Protein AF-A0A1V9X342-F1 (afdb_monomer)

pLDDT: mean 84.98, std 9.96, range [42.69, 96.88]

Organism: NCBI:txid418985

Solvent-accessible surface area (backbone atoms only — not comparable to full-atom values): 6291 Å² total; per-residue (Å²): 137,87,84,83,86,89,53,74,66,62,54,49,50,54,53,50,51,52,54,51,54,52,50,65,75,38,55,67,61,53,48,49,66,55,46,50,58,54,50,53,52,51,50,53,51,52,48,48,69,74,53,61,83,76,83,75,71,83,69,34,69,64,60,74,53,46,72,88,74,34,65,65,53,25,50,50,47,48,68,78,48,67,83,65,67,77,26,49,83,90,73,51,39,86,75,74,82,78,87,130

Structure (mmCIF, N/CA/C/O backbone):
data_AF-A0A1V9X342-F1
#
_entry.id   AF-A0A1V9X342-F1
#
loop_
_atom_site.group_PDB
_atom_site.id
_atom_site.type_symbol
_atom_site.label_atom_id
_atom_site.label_alt_id
_atom_site.label_comp_id
_atom_site.label_asym_id
_atom_site.label_entity_id
_atom_site.label_seq_id
_atom_site.pdbx_PDB_ins_code
_atom_site.Cartn_x
_atom_site.Cartn_y
_atom_site.Cartn_z
_atom_site.occupancy
_atom_site.B_iso_or_equiv
_atom_site.auth_seq_id
_atom_site.auth_comp_id
_atom_site.auth_asym_id
_atom_site.auth_atom_id
_atom_site.pdbx_PDB_model_num
ATOM 1 N N . MET A 1 1 ? -4.114 16.996 54.672 1.00 43.38 1 MET A N 1
ATOM 2 C CA . MET A 1 1 ? -3.436 15.683 54.744 1.00 43.38 1 MET A CA 1
ATOM 3 C C . MET A 1 1 ? -4.490 14.589 54.584 1.00 43.38 1 MET A C 1
ATOM 5 O O . MET A 1 1 ? -4.970 14.063 55.575 1.00 43.38 1 MET A O 1
ATOM 9 N N . PHE A 1 2 ? -4.924 14.302 53.351 1.00 42.69 2 PHE A N 1
ATOM 10 C CA . PHE A 1 2 ? -5.855 13.198 53.088 1.00 42.69 2 PHE A CA 1
ATOM 11 C C . PHE A 1 2 ? -5.042 11.929 52.838 1.00 42.69 2 PHE A C 1
ATOM 13 O O . PHE A 1 2 ? -4.445 11.756 51.779 1.00 42.69 2 PHE A O 1
ATOM 20 N N . ARG A 1 3 ? -4.974 11.071 53.859 1.00 62.25 3 ARG A N 1
ATOM 21 C CA . ARG A 1 3 ? -4.550 9.679 53.711 1.00 62.25 3 ARG A CA 1
ATOM 22 C C . ARG A 1 3 ? -5.701 8.904 53.068 1.00 62.25 3 ARG A C 1
ATOM 24 O O . ARG A 1 3 ? -6.754 8.777 53.678 1.00 62.25 3 ARG A O 1
ATOM 31 N N . MET A 1 4 ? -5.471 8.357 51.880 1.00 56.81 4 MET A N 1
ATOM 32 C CA . MET A 1 4 ? -6.209 7.207 51.348 1.00 56.81 4 MET A CA 1
ATOM 33 C C . MET A 1 4 ? -5.181 6.214 50.814 1.00 56.81 4 MET A C 1
ATOM 35 O O . MET A 1 4 ? -4.840 6.181 49.638 1.00 56.81 4 MET A O 1
ATOM 39 N N . THR A 1 5 ? -4.627 5.438 51.736 1.00 68.94 5 THR A N 1
ATOM 40 C CA . THR A 1 5 ? -3.916 4.197 51.442 1.00 68.94 5 THR A CA 1
ATOM 41 C C . THR A 1 5 ? -4.909 3.066 51.699 1.00 68.94 5 THR A C 1
ATOM 43 O O . THR A 1 5 ? -5.388 2.973 52.827 1.00 68.94 5 THR A O 1
ATOM 46 N N . SER A 1 6 ? -5.187 2.243 50.675 1.00 61.62 6 SER A N 1
ATOM 47 C CA . SER A 1 6 ? -6.047 1.033 50.670 1.00 61.62 6 SER A CA 1
ATOM 48 C C . SER A 1 6 ? -7.406 1.136 49.945 1.00 61.62 6 SER A C 1
ATOM 50 O O . SER A 1 6 ? -8.422 0.7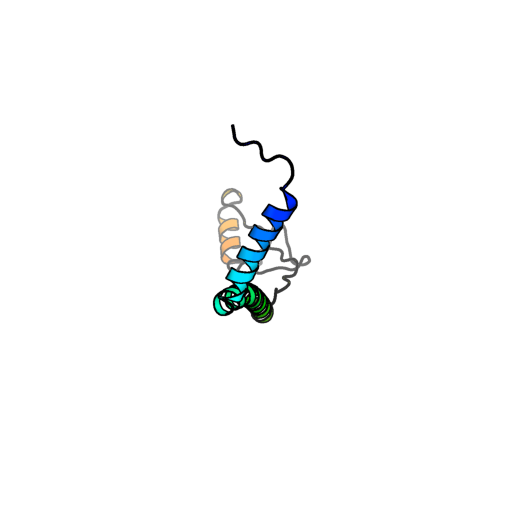43 50.505 1.00 61.62 6 SER A O 1
ATOM 52 N N . ASP A 1 7 ? -7.441 1.622 48.696 1.00 61.38 7 ASP A N 1
ATOM 53 C CA . ASP A 1 7 ? -8.663 1.571 47.853 1.00 61.38 7 ASP A CA 1
ATOM 54 C C . ASP A 1 7 ? -8.386 1.508 46.328 1.00 61.38 7 ASP A C 1
ATOM 56 O O . ASP A 1 7 ? -9.274 1.685 45.496 1.00 61.38 7 ASP A O 1
ATOM 60 N N . SER A 1 8 ? -7.134 1.269 45.912 1.00 68.06 8 SER A N 1
ATOM 61 C CA . SER A 1 8 ? -6.718 1.430 44.507 1.00 68.06 8 SER A CA 1
ATOM 62 C C . SER A 1 8 ? -7.478 0.526 43.524 1.00 68.06 8 SER A C 1
ATOM 64 O O . SER A 1 8 ? -7.693 0.920 42.381 1.00 68.06 8 SER A O 1
ATOM 66 N N . GLY A 1 9 ? -7.900 -0.670 43.951 1.00 76.62 9 GLY A N 1
ATOM 67 C CA . GLY A 1 9 ? -8.644 -1.623 43.117 1.00 76.62 9 GLY A CA 1
ATOM 68 C C . GLY A 1 9 ? -10.122 -1.262 42.928 1.00 76.62 9 GLY A C 1
ATOM 69 O O . GLY A 1 9 ? -10.633 -1.333 41.809 1.00 76.62 9 GLY A O 1
ATOM 70 N N . GLU A 1 10 ? -10.797 -0.814 43.987 1.00 82.69 10 GLU A N 1
ATOM 71 C CA . GLU A 1 10 ? -12.210 -0.410 43.934 1.00 82.69 10 GLU A CA 1
ATOM 72 C C . GLU A 1 10 ? -12.382 0.905 43.158 1.00 82.69 10 GLU A C 1
ATOM 74 O O . GLU A 1 10 ? -13.295 1.028 42.334 1.00 82.69 10 GLU A O 1
ATOM 79 N N . GLN A 1 11 ? -11.444 1.852 43.297 1.00 83.50 11 GLN A N 1
ATOM 80 C CA . GLN A 1 11 ? -11.420 3.064 42.467 1.00 83.50 11 GLN A CA 1
ATOM 81 C C . GLN A 1 11 ? -11.181 2.747 40.988 1.00 83.50 11 GLN A C 1
ATOM 83 O O . GLN A 1 11 ? -11.871 3.298 40.126 1.00 83.50 11 GLN A O 1
ATOM 88 N N . LEU A 1 12 ? -10.272 1.814 40.670 1.00 87.06 12 LEU A N 1
ATOM 89 C CA . LEU A 1 12 ? -10.074 1.345 39.293 1.00 87.06 12 LEU A CA 1
ATOM 90 C C . LEU A 1 12 ? -11.352 0.718 38.728 1.00 87.06 12 LEU A C 1
ATOM 92 O O . LEU A 1 12 ? -11.748 1.022 37.601 1.00 87.06 12 LEU A O 1
ATOM 96 N N . ARG A 1 13 ? -12.031 -0.117 39.521 1.00 88.81 13 ARG A N 1
ATOM 97 C CA . ARG A 1 13 ? -13.284 -0.771 39.132 1.00 88.81 13 ARG A CA 1
ATOM 98 C C . ARG A 1 13 ? -14.381 0.244 38.822 1.00 88.81 13 ARG A C 1
ATOM 100 O O . ARG A 1 13 ? -15.050 0.112 37.797 1.00 88.81 13 ARG A O 1
ATOM 107 N N . LEU A 1 14 ? -14.544 1.276 39.651 1.00 88.44 14 LEU A N 1
ATOM 108 C CA . LEU A 1 14 ? -15.515 2.355 39.431 1.00 88.44 14 LEU A CA 1
ATOM 109 C C . LEU A 1 14 ? -15.220 3.149 38.148 1.00 88.44 14 LEU A C 1
ATOM 111 O O . LEU A 1 14 ? -16.137 3.453 37.379 1.00 88.44 14 LEU A O 1
ATOM 115 N N . VAL A 1 15 ? -13.946 3.443 37.874 1.00 89.38 15 VAL A N 1
ATOM 116 C CA . VAL A 1 15 ? -13.524 4.153 36.656 1.00 89.38 15 VAL A CA 1
ATOM 117 C C . VAL A 1 15 ? -13.749 3.301 35.404 1.00 89.38 15 VAL A C 1
ATOM 119 O O . VAL A 1 15 ? -14.295 3.799 34.415 1.00 89.38 15 VAL A O 1
ATOM 122 N N . VAL A 1 16 ? -13.393 2.014 35.430 1.00 89.25 16 VAL A N 1
ATOM 123 C CA . VAL A 1 16 ? -13.633 1.089 34.310 1.00 89.25 16 VAL A CA 1
ATOM 124 C C . VAL A 1 16 ? -15.132 0.908 34.069 1.00 89.25 16 VAL A C 1
ATOM 126 O O . VAL A 1 16 ? -15.587 1.029 32.931 1.00 89.25 16 VAL A O 1
ATOM 129 N N . TRP A 1 17 ? -15.924 0.722 35.128 1.00 89.31 17 TRP A N 1
ATOM 130 C CA . TRP A 1 17 ? -17.381 0.607 35.038 1.00 89.31 17 TRP A CA 1
ATOM 131 C C . TRP A 1 17 ? -18.011 1.838 34.386 1.00 89.31 17 TRP A C 1
ATOM 133 O O . TRP A 1 17 ? -18.828 1.712 33.473 1.00 89.31 17 TRP A O 1
ATOM 143 N N . LYS A 1 18 ? -17.582 3.041 34.789 1.00 87.38 18 LYS A N 1
ATOM 144 C CA . LYS A 1 18 ? -18.030 4.304 34.188 1.00 87.38 18 LYS A CA 1
ATOM 145 C C . LYS A 1 18 ? -17.705 4.368 32.691 1.00 87.38 18 LYS A C 1
ATOM 147 O O . LYS A 1 18 ? -18.576 4.736 31.904 1.00 87.38 18 LYS A O 1
ATOM 152 N N . ASN A 1 19 ? -16.494 3.975 32.287 1.00 86.75 19 ASN A N 1
ATOM 153 C CA . ASN A 1 19 ? -16.075 3.953 30.880 1.00 86.75 19 ASN A CA 1
ATOM 154 C C . ASN A 1 19 ? -16.859 2.927 30.042 1.00 86.75 19 ASN A C 1
ATOM 156 O O . ASN A 1 19 ? -17.275 3.233 28.923 1.00 86.75 19 ASN A O 1
ATOM 160 N N . ILE A 1 20 ? -17.130 1.741 30.594 1.00 85.25 20 ILE A N 1
ATOM 161 C CA . ILE A 1 20 ? -17.957 0.713 29.945 1.00 85.25 20 ILE A CA 1
ATOM 162 C C . ILE A 1 20 ? -19.399 1.205 29.777 1.00 85.25 20 ILE A C 1
ATOM 164 O O . ILE A 1 20 ? -19.976 1.071 28.697 1.00 85.25 20 ILE A O 1
ATOM 168 N N . LEU A 1 21 ? -19.982 1.825 30.809 1.00 84.75 21 LEU A N 1
ATOM 169 C CA . LEU A 1 21 ? -21.343 2.362 30.751 1.00 84.75 21 LEU A CA 1
ATOM 170 C C . LEU A 1 21 ? -21.470 3.481 29.703 1.00 84.75 21 LEU A C 1
ATOM 172 O O . LEU A 1 21 ? -22.467 3.548 28.983 1.00 84.75 21 LEU A O 1
ATOM 176 N N . LEU A 1 22 ? -20.449 4.338 29.593 1.00 82.75 22 LEU A N 1
ATOM 177 C CA . LEU A 1 22 ? -20.353 5.394 28.580 1.00 82.75 22 LEU A CA 1
ATOM 178 C C . LEU A 1 22 ? -20.286 4.824 27.158 1.00 82.75 22 LEU A C 1
ATOM 180 O O . LEU A 1 22 ? -21.047 5.269 26.297 1.00 82.75 22 LEU A O 1
ATOM 184 N N . ARG A 1 23 ? -19.446 3.805 26.922 1.00 79.62 23 ARG A N 1
ATOM 185 C CA . ARG A 1 23 ? -19.376 3.096 25.631 1.00 79.62 23 ARG A CA 1
ATOM 186 C C . ARG A 1 23 ? -20.705 2.413 25.285 1.00 79.62 23 ARG A C 1
ATOM 188 O O . ARG A 1 23 ? -21.171 2.521 24.155 1.00 79.62 23 ARG A O 1
ATOM 195 N N . ARG A 1 24 ? -21.383 1.808 26.268 1.00 80.94 24 ARG A N 1
ATOM 196 C CA . ARG A 1 24 ? -22.693 1.153 26.083 1.00 80.94 24 ARG A CA 1
ATOM 197 C C . ARG A 1 24 ? -23.817 2.126 25.710 1.00 80.94 24 ARG A C 1
ATOM 199 O O . ARG A 1 24 ? -24.733 1.741 24.994 1.00 80.94 24 ARG A O 1
ATOM 206 N N . ARG A 1 25 ? -23.753 3.385 26.160 1.00 85.00 25 ARG A N 1
ATOM 207 C CA . ARG A 1 25 ? -24.727 4.438 25.802 1.00 85.00 25 ARG A CA 1
ATOM 208 C C . ARG A 1 25 ? -24.494 5.050 24.418 1.00 85.00 25 ARG A C 1
ATOM 210 O O . ARG A 1 25 ? -25.369 5.757 23.929 1.00 85.00 25 ARG A O 1
ATOM 217 N N . ARG A 1 26 ? -23.345 4.793 23.782 1.00 83.88 26 ARG A N 1
ATOM 218 C CA . ARG A 1 26 ? -23.007 5.276 22.431 1.00 83.88 26 ARG A CA 1
ATOM 219 C C . ARG A 1 26 ? -22.657 4.113 21.490 1.00 83.88 26 ARG A C 1
ATOM 221 O O . ARG A 1 26 ? -21.551 4.085 20.946 1.00 83.88 26 ARG A O 1
ATOM 228 N N . PRO A 1 27 ? -23.588 3.168 21.256 1.00 84.06 27 PRO A N 1
ATOM 229 C CA . PRO A 1 27 ? -23.320 1.994 20.426 1.00 84.06 27 PRO A CA 1
ATOM 230 C C . PRO A 1 27 ? -22.977 2.365 18.976 1.00 84.06 27 PRO A C 1
ATOM 232 O O . PRO A 1 27 ? -22.187 1.675 18.343 1.00 84.06 27 PRO A O 1
ATOM 235 N N . VAL A 1 28 ? -23.512 3.483 18.469 1.00 86.56 28 VAL A N 1
ATOM 236 C CA . VAL A 1 28 ? -23.251 3.975 17.105 1.00 86.56 28 VAL A CA 1
ATOM 237 C C . VAL A 1 28 ? -21.775 4.328 16.903 1.00 86.56 28 VAL A C 1
ATOM 239 O O . VAL A 1 28 ? -21.159 3.861 15.953 1.00 86.56 28 VAL A O 1
ATOM 242 N N . ILE A 1 29 ? -21.187 5.104 17.818 1.00 87.88 29 ILE A N 1
ATOM 243 C CA . ILE A 1 29 ? -19.777 5.519 17.730 1.00 87.88 29 ILE A CA 1
ATOM 244 C C . ILE A 1 29 ? -18.850 4.314 17.886 1.00 87.88 29 ILE A C 1
ATOM 246 O O . ILE A 1 29 ? -17.896 4.183 17.130 1.00 87.88 29 ILE A O 1
ATOM 250 N N . LEU A 1 30 ? -19.171 3.397 18.802 1.00 87.50 30 LEU A N 1
ATOM 251 C CA . LEU A 1 30 ? -18.391 2.175 18.986 1.00 87.50 30 LEU A CA 1
ATOM 252 C C . LEU A 1 30 ? -18.460 1.257 17.755 1.00 87.50 30 LEU A C 1
ATOM 254 O O . LEU A 1 30 ? -17.450 0.688 17.359 1.00 87.50 30 LEU A O 1
ATOM 258 N N . SER A 1 31 ? -19.627 1.157 17.115 1.00 89.31 31 SER A N 1
ATOM 259 C CA . SER A 1 31 ? -19.776 0.398 15.869 1.00 89.31 31 SER A CA 1
ATOM 260 C C . SER A 1 31 ? -18.972 1.029 14.739 1.00 89.31 31 SER A C 1
ATOM 262 O O . SER A 1 31 ? -18.300 0.309 14.018 1.00 89.31 31 SER A O 1
ATOM 264 N N . LEU A 1 32 ? -18.982 2.359 14.603 1.00 93.12 32 LEU A N 1
ATOM 265 C CA . LEU A 1 32 ? -18.163 3.062 13.610 1.00 93.12 32 LEU A CA 1
ATOM 266 C C . LEU A 1 32 ? -16.661 2.866 13.861 1.00 93.12 32 LEU A C 1
ATOM 268 O O . LEU A 1 32 ? -15.928 2.606 12.915 1.00 93.12 32 LEU A O 1
ATOM 272 N N . GLU A 1 33 ? -16.217 2.924 15.119 1.00 92.38 33 GLU A N 1
ATOM 273 C CA . GLU A 1 33 ? -14.821 2.684 15.520 1.00 92.38 33 GLU A CA 1
ATOM 274 C C . GLU A 1 33 ? -14.352 1.262 15.167 1.00 92.38 33 GLU A C 1
ATOM 276 O O . GLU A 1 33 ? -13.190 1.079 14.822 1.00 92.38 33 GLU A O 1
ATOM 281 N N . VAL A 1 34 ? -15.248 0.268 15.193 1.00 92.19 34 VAL A N 1
ATOM 282 C CA . VAL A 1 34 ? -14.960 -1.124 14.794 1.00 92.19 34 VAL A CA 1
ATOM 283 C C . VAL A 1 34 ? -15.130 -1.349 13.290 1.00 92.19 34 VAL A C 1
ATOM 285 O O . VAL A 1 34 ? -14.359 -2.087 12.682 1.00 92.19 34 VAL A O 1
ATOM 288 N N . LEU A 1 35 ? -16.118 -0.717 12.661 1.00 95.69 35 LEU A N 1
ATOM 289 C CA . LEU A 1 35 ? -16.342 -0.823 11.221 1.00 95.69 35 LEU A CA 1
ATOM 290 C C . LEU A 1 35 ? -15.205 -0.167 10.441 1.00 95.69 35 LEU A C 1
ATOM 292 O O . LEU A 1 35 ? -14.781 -0.712 9.433 1.00 95.69 35 LEU A O 1
ATOM 296 N N . TRP A 1 36 ? -14.669 0.951 10.922 1.00 95.81 36 TRP A N 1
ATOM 297 C CA . TRP A 1 36 ? -13.579 1.681 10.277 1.00 95.81 36 TRP A CA 1
ATOM 298 C C . TRP A 1 36 ? -12.315 0.843 9.983 1.00 95.81 36 TRP A C 1
ATOM 300 O O . TRP A 1 36 ? -11.853 0.844 8.843 1.00 95.81 36 TRP A O 1
ATOM 310 N N . PRO A 1 37 ? -11.723 0.088 10.929 1.00 96.06 37 PRO A N 1
ATOM 311 C CA . PRO A 1 37 ? -10.601 -0.786 10.604 1.00 96.06 37 PRO A CA 1
ATOM 312 C C . PRO A 1 37 ? -11.013 -1.891 9.626 1.00 96.06 37 PRO A C 1
ATOM 314 O O . PRO A 1 37 ? -10.262 -2.177 8.698 1.00 96.06 37 PRO A O 1
ATOM 317 N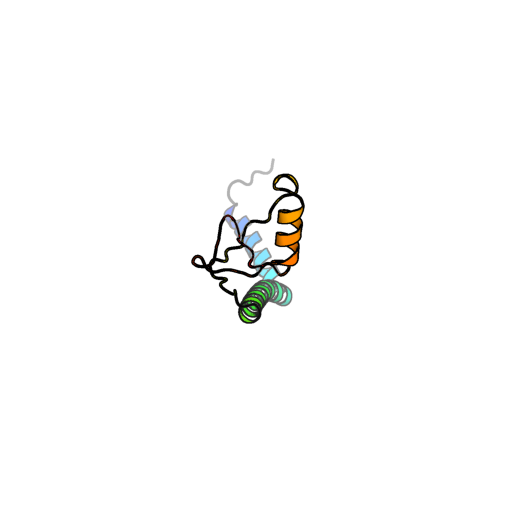 N . ILE A 1 38 ? -12.212 -2.469 9.770 1.00 96.62 38 ILE A N 1
ATOM 318 C CA . ILE A 1 38 ? -12.714 -3.511 8.858 1.00 96.62 38 ILE A CA 1
ATOM 319 C C . ILE A 1 38 ? -12.827 -2.973 7.426 1.00 96.62 38 ILE A C 1
ATOM 321 O O . ILE A 1 38 ? -12.415 -3.654 6.486 1.00 96.62 38 ILE A O 1
ATOM 325 N N . THR A 1 39 ? -13.330 -1.748 7.240 1.00 96.38 39 THR A N 1
ATOM 326 C CA . THR A 1 39 ? -13.431 -1.131 5.912 1.00 96.38 39 THR A CA 1
ATOM 327 C C . THR A 1 39 ? -12.059 -0.840 5.316 1.00 96.38 39 THR A C 1
ATOM 329 O O . THR A 1 39 ? -11.861 -1.118 4.135 1.00 96.38 39 THR A O 1
ATOM 332 N N . ILE A 1 40 ? -11.094 -0.358 6.108 1.00 96.62 40 ILE A N 1
ATOM 333 C CA . ILE A 1 40 ? -9.712 -0.156 5.645 1.00 96.62 40 ILE A CA 1
ATOM 334 C C . ILE A 1 40 ? -9.098 -1.483 5.191 1.00 96.62 40 ILE A C 1
ATOM 336 O O . ILE A 1 40 ? -8.551 -1.556 4.092 1.00 96.62 40 ILE A O 1
ATOM 340 N N . PHE A 1 41 ? -9.213 -2.544 5.993 1.00 96.75 41 PHE A N 1
ATOM 341 C CA . PHE A 1 41 ? -8.697 -3.860 5.613 1.00 96.75 41 PHE A CA 1
ATOM 342 C C . PHE A 1 41 ? -9.368 -4.392 4.343 1.00 96.75 41 PHE A C 1
ATOM 344 O O . PHE A 1 41 ? -8.676 -4.851 3.435 1.00 96.75 41 PHE A O 1
ATOM 351 N N . GLY A 1 42 ? -10.695 -4.283 4.242 1.00 96.88 42 GLY A N 1
ATOM 352 C CA . GLY A 1 42 ? -11.437 -4.685 3.048 1.00 96.88 42 GLY A CA 1
ATOM 353 C C . GLY A 1 42 ? -10.999 -3.922 1.796 1.00 96.88 42 GLY A C 1
ATOM 354 O O . GLY A 1 42 ? -10.765 -4.534 0.755 1.00 96.88 42 GLY A O 1
ATOM 355 N N . LEU A 1 43 ? -10.809 -2.603 1.906 1.00 96.69 43 LEU A N 1
ATOM 356 C CA . LEU A 1 43 ? -10.313 -1.763 0.816 1.00 96.69 43 LEU A CA 1
ATOM 357 C C . LEU A 1 43 ? -8.913 -2.193 0.368 1.00 96.69 43 LEU A C 1
ATOM 359 O O . LEU A 1 43 ? -8.671 -2.330 -0.826 1.00 96.69 43 LEU A O 1
ATOM 363 N N . LEU A 1 44 ? -7.998 -2.434 1.309 1.00 95.19 44 LEU A N 1
ATOM 364 C CA . LEU A 1 44 ? -6.641 -2.881 0.991 1.00 95.19 44 LEU A CA 1
ATOM 365 C C . LEU A 1 44 ? -6.640 -4.225 0.255 1.00 95.19 44 LEU A C 1
ATOM 367 O O . LEU A 1 44 ? -5.895 -4.387 -0.710 1.00 95.19 44 LEU A O 1
ATOM 371 N N . VAL A 1 45 ? -7.485 -5.173 0.667 1.00 95.19 45 VAL A N 1
ATOM 372 C CA . VAL A 1 45 ? -7.634 -6.458 -0.031 1.00 95.19 45 V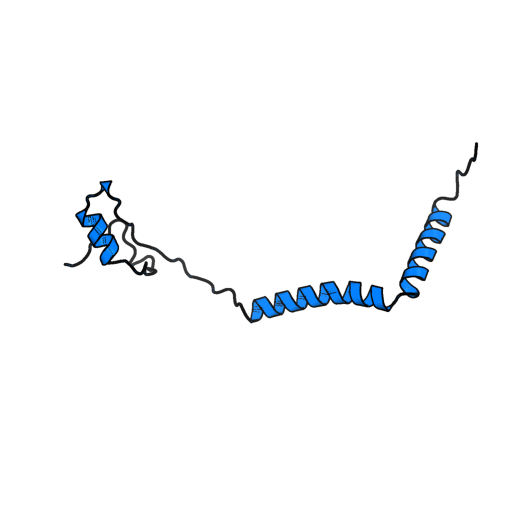AL A CA 1
ATOM 373 C C . VAL A 1 45 ? -8.200 -6.248 -1.433 1.00 95.19 45 VAL A C 1
ATOM 375 O O . VAL A 1 45 ? -7.632 -6.762 -2.392 1.00 95.19 45 VAL A O 1
ATOM 378 N N . ALA A 1 46 ? -9.262 -5.453 -1.581 1.00 95.44 46 ALA A N 1
ATOM 379 C CA . ALA A 1 46 ? -9.833 -5.139 -2.889 1.00 95.44 46 ALA A CA 1
ATOM 380 C C . ALA A 1 46 ? -8.792 -4.502 -3.824 1.00 95.44 46 ALA A C 1
ATOM 382 O O . ALA A 1 46 ? -8.660 -4.912 -4.975 1.00 95.44 46 ALA A O 1
ATOM 383 N N . LEU A 1 47 ? -7.987 -3.568 -3.310 1.00 95.56 47 LEU A N 1
ATOM 384 C CA . LEU A 1 47 ? -6.879 -2.974 -4.051 1.00 95.56 47 LEU A CA 1
ATOM 385 C C . LEU A 1 47 ? -5.858 -4.024 -4.490 1.00 95.56 47 LEU A C 1
ATOM 387 O O . LEU A 1 47 ? -5.423 -3.972 -5.629 1.00 95.56 47 LEU A O 1
ATOM 391 N N . ARG A 1 48 ? -5.501 -5.001 -3.647 1.00 92.50 48 ARG A N 1
ATOM 392 C CA . ARG A 1 48 ? -4.586 -6.091 -4.040 1.00 92.50 48 ARG A CA 1
ATOM 393 C C . ARG A 1 48 ? -5.155 -7.006 -5.122 1.00 92.50 48 ARG A C 1
ATOM 395 O O . ARG A 1 48 ? -4.384 -7.553 -5.900 1.00 92.50 48 ARG A O 1
ATOM 402 N N . LEU A 1 49 ? -6.473 -7.182 -5.159 1.00 91.12 49 LEU A N 1
ATOM 403 C CA . LEU A 1 49 ? -7.139 -7.982 -6.188 1.00 91.12 49 LEU A CA 1
ATOM 404 C C . LEU A 1 49 ? -7.204 -7.241 -7.528 1.00 91.12 49 LEU A C 1
ATOM 406 O O . LEU A 1 49 ? -7.028 -7.854 -8.575 1.00 91.12 49 LEU A O 1
ATOM 410 N N . VAL A 1 50 ? -7.443 -5.928 -7.493 1.00 92.25 50 VAL A N 1
ATOM 411 C CA . VAL A 1 50 ? -7.527 -5.081 -8.695 1.00 92.25 50 VAL A CA 1
ATOM 412 C C . VAL A 1 50 ? -6.143 -4.696 -9.227 1.00 92.25 50 VAL A C 1
ATOM 414 O O . VAL A 1 50 ? -5.962 -4.575 -10.434 1.00 92.25 50 VAL A O 1
ATOM 417 N N . LEU A 1 51 ? -5.167 -4.515 -8.336 1.00 90.50 51 LEU A N 1
ATOM 418 C CA . LEU A 1 51 ? -3.769 -4.202 -8.632 1.00 90.50 51 LEU A CA 1
ATOM 419 C C . LEU A 1 51 ? -2.921 -5.441 -8.306 1.00 90.50 51 LEU A C 1
ATOM 421 O O . LEU A 1 51 ? -2.219 -5.446 -7.284 1.00 90.50 51 LEU A O 1
ATOM 425 N N . PRO A 1 52 ? -3.006 -6.516 -9.115 1.00 84.88 52 PRO A N 1
ATOM 426 C CA . PRO A 1 52 ? -2.179 -7.687 -8.891 1.00 84.88 52 PRO A CA 1
ATOM 427 C C . PRO A 1 52 ? -0.712 -7.263 -8.912 1.00 84.88 52 PRO A C 1
ATOM 429 O O . PRO A 1 52 ? -0.275 -6.478 -9.757 1.00 84.88 52 PRO A O 1
ATOM 432 N N . ALA A 1 53 ? 0.054 -7.771 -7.948 1.00 81.44 53 ALA A N 1
ATOM 433 C CA . ALA A 1 53 ? 1.492 -7.587 -7.947 1.00 81.44 53 ALA A CA 1
ATOM 434 C C . ALA A 1 53 ? 2.059 -8.351 -9.148 1.00 81.44 53 ALA A C 1
ATOM 436 O O . ALA A 1 53 ? 2.214 -9.570 -9.098 1.00 81.44 53 ALA A O 1
ATOM 437 N N . ASN A 1 54 ? 2.321 -7.632 -10.238 1.00 79.88 54 ASN A N 1
ATOM 438 C CA . ASN A 1 54 ? 2.996 -8.198 -11.392 1.00 79.88 54 ASN A CA 1
ATOM 439 C C . ASN A 1 54 ? 4.427 -8.529 -10.978 1.00 79.88 54 ASN A C 1
ATOM 441 O O . ASN A 1 54 ? 5.223 -7.635 -10.680 1.00 79.88 54 ASN A O 1
ATOM 445 N N . TYR A 1 55 ? 4.732 -9.822 -10.921 1.00 78.94 55 TYR A N 1
ATOM 446 C CA . TYR A 1 55 ? 6.100 -10.286 -10.781 1.00 78.94 55 TYR A CA 1
ATOM 447 C C . TYR A 1 55 ? 6.825 -9.962 -12.085 1.00 78.94 55 TYR A C 1
ATOM 449 O O . TYR A 1 55 ? 6.557 -10.575 -13.114 1.00 78.94 55 TYR A O 1
ATOM 457 N N . GLN A 1 56 ? 7.687 -8.950 -12.045 1.00 80.56 56 GLN A N 1
ATOM 458 C CA . GLN A 1 56 ? 8.573 -8.652 -13.159 1.00 80.56 56 GLN A CA 1
ATOM 459 C C . GLN A 1 56 ? 9.792 -9.559 -13.033 1.00 80.56 56 GLN A C 1
ATOM 461 O O . GLN A 1 56 ? 10.467 -9.555 -12.000 1.00 80.56 56 GLN A O 1
ATOM 466 N N . GLU A 1 57 ? 10.048 -10.354 -14.068 1.00 82.19 57 GLU A N 1
ATOM 467 C CA . GLU A 1 57 ? 11.259 -11.166 -14.147 1.00 82.19 57 GLU A CA 1
ATOM 468 C C . GLU A 1 57 ? 12.511 -10.273 -14.184 1.00 82.19 57 GLU A C 1
ATOM 470 O O . GLU A 1 57 ? 12.435 -9.061 -14.410 1.00 82.19 57 GLU A O 1
ATOM 475 N N . ALA A 1 58 ? 13.682 -10.864 -13.923 1.00 85.19 58 ALA A N 1
ATOM 476 C CA . ALA A 1 58 ? 14.943 -10.130 -13.926 1.00 85.19 58 ALA A CA 1
ATOM 477 C C . ALA A 1 58 ? 15.201 -9.508 -15.309 1.00 85.19 58 ALA A C 1
ATOM 479 O O . ALA A 1 58 ? 15.533 -10.202 -16.269 1.00 85.19 58 ALA A O 1
ATOM 480 N N . CYS A 1 59 ? 15.045 -8.188 -15.374 1.00 89.00 59 CYS A N 1
ATOM 481 C CA . CYS A 1 59 ? 15.168 -7.384 -16.576 1.00 89.00 59 CYS A CA 1
ATOM 482 C C . CYS A 1 59 ? 16.566 -6.773 -16.686 1.00 89.00 59 CYS A C 1
ATOM 484 O O . CYS A 1 59 ? 17.020 -6.100 -15.755 1.00 89.0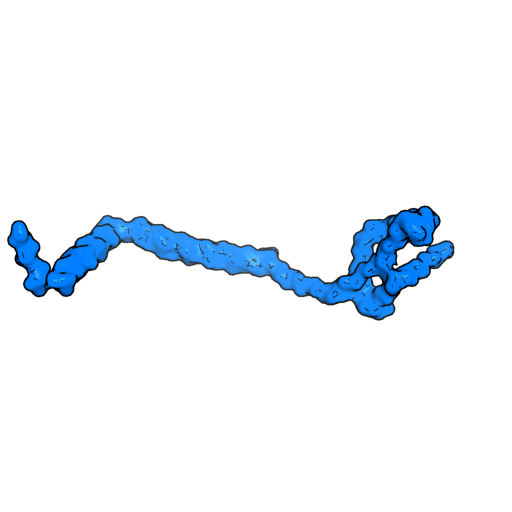0 59 CYS A O 1
ATOM 486 N N . TYR A 1 60 ? 17.230 -6.967 -17.823 1.00 89.12 60 TYR A N 1
ATOM 487 C CA . TYR A 1 60 ? 18.559 -6.426 -18.091 1.00 89.12 60 TYR A CA 1
ATOM 488 C C . TYR A 1 60 ? 18.481 -5.325 -19.151 1.00 89.12 60 TYR A C 1
ATOM 490 O O . TYR A 1 60 ? 17.796 -5.465 -20.159 1.00 89.12 60 TYR A O 1
ATOM 498 N N . TYR A 1 61 ? 19.199 -4.227 -18.931 1.00 90.50 61 TYR A N 1
ATOM 499 C CA . TYR A 1 61 ? 19.272 -3.104 -19.865 1.00 90.50 61 TYR A CA 1
ATOM 500 C C . TYR A 1 61 ? 20.710 -2.922 -20.330 1.00 90.50 61 TYR A C 1
ATOM 502 O O . TYR A 1 61 ? 21.606 -2.824 -19.495 1.00 90.50 61 TYR A O 1
ATOM 510 N N . ASN A 1 62 ? 20.924 -2.829 -21.642 1.00 88.56 62 ASN A N 1
ATOM 511 C CA . ASN A 1 62 ? 22.252 -2.586 -22.210 1.00 88.56 62 ASN A CA 1
ATOM 512 C C . ASN A 1 62 ? 22.841 -1.250 -21.735 1.00 88.56 62 ASN A C 1
ATOM 514 O O . ASN A 1 62 ? 22.120 -0.268 -21.527 1.00 88.56 62 ASN A O 1
ATOM 518 N N . ALA A 1 63 ? 24.168 -1.199 -21.611 1.00 85.31 63 ALA A N 1
ATOM 519 C CA . ALA A 1 63 ? 24.865 0.006 -21.184 1.00 85.31 63 ALA A CA 1
ATOM 520 C C . ALA A 1 63 ? 24.712 1.150 -22.204 1.00 85.31 63 ALA A C 1
ATOM 522 O O . ALA A 1 63 ? 24.804 0.962 -23.420 1.00 85.31 63 ALA A O 1
ATOM 523 N N . ARG A 1 64 ? 24.507 2.371 -21.701 1.00 85.38 64 ARG A N 1
ATOM 524 C CA . ARG A 1 64 ? 24.517 3.599 -22.508 1.00 85.38 64 ARG A CA 1
ATOM 525 C C . ARG A 1 64 ? 25.936 4.142 -22.583 1.00 85.38 64 ARG A C 1
ATOM 527 O O . ARG A 1 64 ? 26.589 4.297 -21.553 1.00 85.38 64 ARG A O 1
ATOM 534 N N . ALA A 1 65 ? 26.386 4.496 -23.783 1.00 86.06 65 ALA A N 1
ATOM 535 C CA . ALA A 1 65 ? 27.624 5.246 -23.934 1.00 86.06 65 ALA A CA 1
ATOM 536 C C . ALA A 1 65 ? 27.460 6.648 -23.328 1.00 86.06 65 ALA A C 1
ATOM 538 O O . ALA A 1 65 ? 26.424 7.288 -23.502 1.00 86.06 65 ALA A O 1
ATOM 539 N N . LEU A 1 66 ? 28.485 7.117 -22.617 1.00 88.06 66 LEU A N 1
ATOM 540 C CA . LEU A 1 66 ? 28.581 8.493 -22.126 1.00 88.06 66 LEU A CA 1
ATOM 541 C C . LEU A 1 66 ? 29.304 9.369 -23.164 1.00 88.06 66 LEU A C 1
ATOM 543 O O . LEU A 1 66 ? 30.031 8.837 -24.004 1.00 88.06 66 LEU A O 1
ATOM 547 N N . PRO A 1 67 ? 29.200 10.711 -23.083 1.00 84.38 67 PRO A N 1
ATOM 548 C CA . PRO A 1 67 ? 29.893 11.615 -24.009 1.00 84.38 67 PRO A CA 1
ATOM 549 C C . PRO A 1 67 ? 31.416 11.405 -24.051 1.00 84.38 67 PRO A C 1
ATOM 551 O O . PRO A 1 67 ? 32.055 11.674 -25.065 1.00 84.38 67 PRO A O 1
ATOM 554 N N . SER A 1 68 ? 31.997 10.889 -22.963 1.00 88.50 68 SER A N 1
ATOM 555 C CA . SER A 1 68 ? 33.419 10.555 -22.832 1.00 88.50 68 SER A CA 1
ATOM 556 C C . SER A 1 68 ? 33.858 9.331 -23.643 1.00 88.50 68 SER A C 1
ATOM 558 O O . SER A 1 68 ? 35.036 9.222 -23.9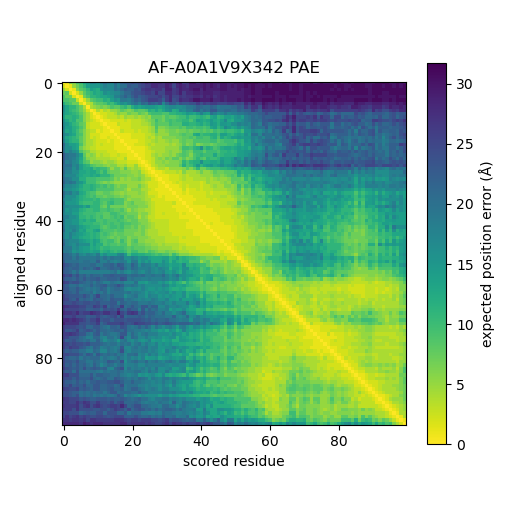63 1.00 88.50 68 SER A O 1
ATOM 560 N N . ALA A 1 69 ? 32.935 8.434 -24.006 1.00 83.56 69 ALA A N 1
ATOM 561 C CA . ALA A 1 69 ? 33.199 7.280 -24.872 1.00 83.56 69 ALA A CA 1
ATOM 562 C C . ALA A 1 69 ? 33.159 7.639 -26.375 1.00 83.56 69 ALA A C 1
ATOM 564 O O . ALA A 1 69 ? 33.330 6.767 -27.226 1.00 83.56 69 ALA A O 1
ATOM 565 N N . GLY A 1 70 ? 32.933 8.919 -26.700 1.00 86.06 70 GLY A N 1
ATOM 566 C CA . GLY A 1 70 ? 32.821 9.443 -28.058 1.00 86.06 70 GLY A CA 1
ATOM 567 C C . GLY A 1 70 ? 31.379 9.789 -28.444 1.00 86.06 70 GLY A C 1
ATOM 568 O O . GLY A 1 70 ? 30.432 9.071 -28.124 1.00 86.06 70 GLY A O 1
ATOM 569 N N . GLY A 1 71 ? 31.204 10.899 -29.169 1.00 88.50 71 GLY A N 1
ATOM 570 C CA . GLY A 1 71 ? 29.880 11.402 -29.559 1.00 88.50 71 GLY A CA 1
ATOM 571 C C . GLY A 1 71 ? 29.106 10.479 -30.510 1.00 88.50 71 GLY A C 1
ATOM 572 O O . GLY A 1 71 ? 27.883 10.428 -30.439 1.00 88.50 71 GLY A O 1
ATOM 573 N N . LEU A 1 72 ? 29.798 9.709 -31.358 1.00 88.12 72 LEU A N 1
ATOM 574 C CA . LEU A 1 72 ? 29.154 8.769 -32.283 1.00 88.12 72 LEU A CA 1
ATOM 575 C C . LEU A 1 72 ? 28.483 7.610 -31.531 1.00 88.12 72 LEU A C 1
ATOM 577 O O . LEU A 1 72 ? 27.299 7.363 -31.730 1.00 88.12 72 LEU A O 1
ATOM 581 N N . SER A 1 73 ? 29.206 6.964 -30.612 1.00 85.44 73 SER A N 1
ATOM 582 C CA . SER A 1 73 ? 28.691 5.863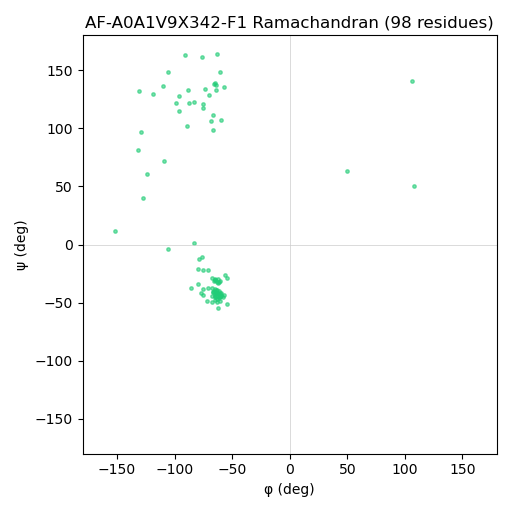 -29.785 1.00 85.44 73 SER A CA 1
ATOM 583 C C . SER A 1 73 ? 27.539 6.309 -28.878 1.00 85.44 73 SER A C 1
ATOM 585 O O . SER A 1 73 ? 26.606 5.544 -28.638 1.00 85.44 73 SER A O 1
ATOM 587 N N . LEU A 1 74 ? 27.571 7.564 -28.409 1.00 88.06 74 LEU A N 1
ATOM 588 C CA . LEU A 1 74 ? 26.470 8.188 -27.670 1.00 88.06 74 LEU A CA 1
ATOM 589 C C . LEU A 1 74 ? 25.203 8.277 -28.529 1.00 88.06 74 LEU A C 1
ATOM 591 O O . LEU A 1 74 ? 24.144 7.805 -28.122 1.00 88.06 74 LEU A O 1
ATOM 595 N N . ILE A 1 75 ? 25.312 8.877 -29.716 1.00 89.56 75 ILE A N 1
ATOM 596 C CA . ILE A 1 75 ? 24.175 9.099 -30.617 1.00 89.56 75 ILE A CA 1
ATOM 597 C C . ILE A 1 75 ? 23.622 7.762 -31.110 1.00 89.56 75 ILE A C 1
ATOM 599 O O . ILE A 1 75 ? 22.416 7.542 -31.057 1.00 89.56 75 ILE A O 1
ATOM 603 N N . GLN A 1 76 ? 24.495 6.844 -31.521 1.00 87.69 76 GLN A N 1
ATOM 604 C CA . GLN A 1 76 ? 24.105 5.514 -31.978 1.00 87.69 76 GLN A CA 1
ATOM 605 C C . GLN A 1 76 ? 23.386 4.740 -30.871 1.00 87.69 76 GLN A C 1
ATOM 607 O O 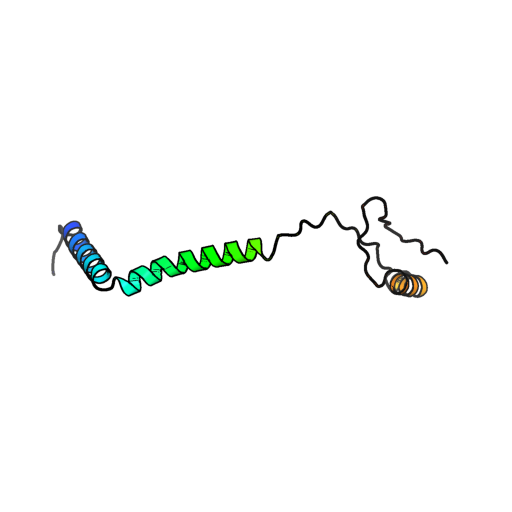. GLN A 1 76 ? 22.312 4.194 -31.102 1.00 87.69 76 GLN A O 1
ATOM 612 N N . GLY A 1 77 ? 23.899 4.782 -29.638 1.00 87.62 77 GLY A N 1
ATOM 613 C CA . GLY A 1 77 ? 23.220 4.162 -28.506 1.00 87.62 77 GLY A CA 1
ATOM 614 C C . GLY A 1 77 ? 21.905 4.830 -28.115 1.00 87.62 77 GLY A C 1
ATOM 615 O O . GLY A 1 77 ? 21.013 4.153 -27.604 1.00 87.62 77 GLY A O 1
ATOM 616 N N . LEU A 1 78 ? 21.752 6.132 -28.359 1.00 88.75 78 LEU A N 1
ATOM 617 C CA . LEU A 1 78 ? 20.514 6.862 -28.092 1.00 88.75 78 LEU A CA 1
ATOM 618 C C . LEU A 1 78 ? 19.434 6.556 -29.138 1.00 88.75 78 LEU A C 1
ATOM 620 O O . LEU A 1 78 ? 18.289 6.319 -28.764 1.00 88.75 78 LEU A O 1
ATOM 624 N N . ILE A 1 79 ? 19.800 6.518 -30.424 1.00 89.25 79 ILE A N 1
ATOM 625 C CA . ILE A 1 79 ? 18.884 6.200 -31.527 1.00 89.25 79 ILE A CA 1
ATOM 626 C C . ILE A 1 79 ? 18.507 4.716 -31.535 1.00 89.25 79 ILE A C 1
ATOM 628 O O . ILE A 1 79 ? 17.325 4.393 -31.617 1.00 89.25 79 ILE A O 1
ATOM 632 N N . CYS A 1 80 ? 19.476 3.805 -31.428 1.00 86.38 80 CYS A N 1
ATOM 633 C CA . CYS A 1 80 ? 19.217 2.378 -31.623 1.00 86.38 80 CYS A CA 1
ATOM 634 C C . CYS A 1 80 ? 18.501 1.708 -30.442 1.00 86.38 80 CYS A C 1
ATOM 636 O O . CYS A 1 80 ? 17.878 0.670 -30.630 1.00 86.38 80 CYS A O 1
ATOM 638 N N . ASN A 1 81 ? 18.566 2.270 -29.232 1.00 86.50 81 ASN A N 1
ATOM 639 C CA . ASN A 1 81 ? 17.910 1.701 -28.051 1.00 86.50 81 ASN A CA 1
ATOM 640 C C . ASN A 1 81 ? 17.026 2.740 -27.339 1.00 86.50 81 ASN A C 1
ATOM 642 O O . ASN A 1 81 ? 17.044 2.824 -26.121 1.00 86.50 81 ASN A O 1
ATOM 646 N N . ILE A 1 82 ? 16.285 3.593 -28.046 1.00 88.56 82 ILE A N 1
ATOM 647 C CA . ILE A 1 82 ? 15.533 4.690 -27.402 1.00 88.56 82 ILE A CA 1
ATOM 648 C C . ILE A 1 82 ? 14.432 4.211 -26.438 1.00 88.56 82 ILE A C 1
ATOM 650 O O . ILE A 1 82 ? 14.186 4.840 -25.411 1.00 88.56 82 ILE A O 1
ATOM 654 N N . ASP A 1 83 ? 13.829 3.061 -26.739 1.00 88.00 83 ASP A N 1
ATOM 655 C CA . ASP A 1 83 ? 12.683 2.501 -26.015 1.00 88.00 83 ASP A CA 1
ATOM 656 C C . ASP A 1 83 ? 13.067 1.854 -24.668 1.00 88.00 83 ASP A C 1
ATOM 658 O O . ASP A 1 83 ? 12.201 1.572 -23.852 1.00 88.00 83 ASP A O 1
ATOM 662 N N . ASN A 1 84 ? 14.371 1.671 -24.393 1.00 88.25 84 ASN A N 1
ATOM 663 C CA . ASN A 1 84 ? 14.880 0.885 -23.258 1.00 88.25 8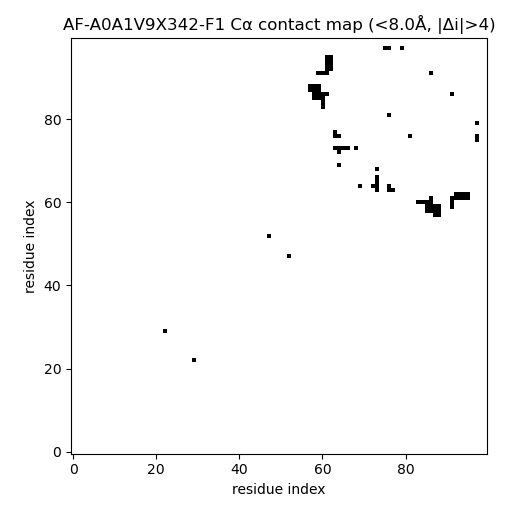4 ASN A CA 1
ATOM 664 C C . ASN A 1 84 ? 14.204 -0.492 -23.209 1.00 88.25 84 ASN A C 1
ATOM 666 O O . ASN A 1 84 ? 13.489 -0.806 -22.260 1.00 88.25 84 ASN A O 1
ATOM 670 N N . GLN A 1 85 ? 14.408 -1.316 -24.238 1.00 88.50 85 GLN A N 1
ATOM 671 C CA . GLN A 1 85 ? 13.821 -2.652 -24.219 1.00 88.50 85 GLN A CA 1
ATOM 672 C C . GLN A 1 85 ? 14.416 -3.486 -23.083 1.00 88.50 85 GLN A C 1
ATOM 674 O O . GLN A 1 85 ? 15.625 -3.474 -22.839 1.00 88.50 85 GLN A O 1
ATOM 679 N N . CYS A 1 86 ? 13.539 -4.212 -22.399 1.00 89.81 86 CYS A N 1
ATOM 680 C CA . CYS A 1 86 ? 13.913 -5.160 -21.367 1.00 89.81 86 CYS A CA 1
ATOM 681 C C . CYS A 1 86 ? 14.495 -6.425 -22.006 1.00 89.81 86 CYS A C 1
ATOM 683 O O . CYS A 1 86 ? 13.816 -7.087 -22.792 1.00 89.81 86 CYS A O 1
ATOM 685 N N . LEU A 1 87 ? 15.741 -6.764 -21.675 1.00 89.19 87 LEU A N 1
ATOM 686 C CA . LEU A 1 87 ? 16.438 -7.925 -22.223 1.00 89.19 87 LEU A CA 1
ATOM 687 C C . LEU A 1 87 ? 16.530 -9.040 -21.185 1.00 89.19 87 LEU A C 1
ATOM 689 O O . LEU A 1 87 ? 16.665 -8.801 -19.984 1.00 89.19 87 LEU A O 1
ATOM 693 N N . ASN A 1 88 ? 16.520 -10.276 -21.674 1.00 88.69 88 ASN A N 1
ATOM 694 C CA . ASN A 1 88 ? 16.857 -11.443 -20.870 1.00 88.69 88 ASN A CA 1
ATOM 695 C C . ASN A 1 88 ? 18.373 -11.531 -20.664 1.00 88.69 88 ASN A C 1
ATOM 697 O O . ASN A 1 88 ? 19.157 -11.000 -21.450 1.00 88.69 88 ASN A O 1
ATOM 701 N N . ARG A 1 89 ? 18.803 -12.304 -19.660 1.00 86.06 89 ARG A N 1
ATOM 702 C CA . ARG A 1 89 ? 20.229 -12.499 -19.338 1.00 86.06 89 ARG A CA 1
ATOM 703 C C . ARG A 1 89 ? 21.080 -12.984 -20.521 1.00 86.06 89 ARG A C 1
ATOM 705 O O . ARG A 1 89 ? 22.272 -12.714 -20.553 1.00 86.06 89 ARG A O 1
ATOM 712 N N . THR A 1 90 ? 20.492 -13.710 -21.469 1.00 86.44 90 THR A N 1
ATOM 713 C CA . THR A 1 90 ? 21.185 -14.242 -22.655 1.00 86.44 90 THR A CA 1
ATOM 714 C C . THR A 1 90 ? 21.391 -13.215 -23.765 1.00 86.44 90 THR A C 1
ATOM 716 O O . THR A 1 90 ? 22.242 -13.428 -24.617 1.00 86.44 90 THR A O 1
ATOM 719 N N . GLN A 1 91 ? 20.606 -12.136 -23.777 1.00 86.12 91 GLN A N 1
ATOM 720 C CA . GLN A 1 91 ? 20.653 -11.075 -24.792 1.00 86.12 91 GLN A CA 1
ATOM 721 C C . GLN A 1 91 ? 21.310 -9.792 -24.266 1.00 86.12 91 GLN A C 1
ATOM 723 O O . GLN A 1 91 ? 21.434 -8.818 -25.003 1.00 86.12 91 GLN A O 1
ATOM 728 N N . TYR A 1 92 ? 21.662 -9.769 -22.982 1.00 87.25 92 TYR A N 1
ATOM 729 C CA . TYR A 1 92 ? 22.344 -8.654 -22.352 1.00 87.25 92 TYR A CA 1
ATOM 730 C C . TYR A 1 92 ? 23.808 -8.602 -22.784 1.00 87.25 92 TYR A C 1
ATOM 732 O O . TYR A 1 92 ? 24.510 -9.611 -22.712 1.00 87.25 92 TYR A O 1
ATOM 740 N N . GLU A 1 93 ? 24.270 -7.408 -23.150 1.00 83.75 93 GLU A N 1
ATOM 741 C CA . GLU A 1 93 ? 25.664 -7.165 -23.504 1.00 83.75 93 GLU A CA 1
ATOM 742 C C . GLU A 1 93 ? 26.201 -5.934 -22.767 1.00 83.75 93 GLU A C 1
ATOM 744 O O . GLU A 1 93 ? 25.578 -4.867 -22.758 1.00 83.75 93 GLU A O 1
ATOM 749 N N . ASP A 1 94 ? 27.381 -6.076 -22.154 1.00 80.44 94 ASP A N 1
ATOM 750 C CA . ASP A 1 94 ? 28.042 -4.989 -21.420 1.00 80.44 94 ASP A CA 1
ATOM 751 C C . ASP A 1 94 ? 28.475 -3.846 -22.360 1.00 80.44 94 ASP A C 1
ATOM 753 O O . ASP A 1 94 ? 28.477 -2.677 -21.968 1.00 80.44 94 ASP A O 1
ATOM 757 N N . ILE A 1 95 ? 28.826 -4.171 -23.613 1.00 84.12 95 ILE A N 1
ATOM 758 C CA . ILE A 1 95 ? 29.214 -3.219 -24.665 1.00 84.12 95 ILE A CA 1
ATOM 759 C C . ILE A 1 95 ? 28.386 -3.539 -25.922 1.00 84.12 95 ILE A C 1
ATOM 761 O O . ILE A 1 95 ? 28.744 -4.447 -26.670 1.00 84.12 95 ILE A O 1
ATOM 765 N N . PRO A 1 96 ? 27.268 -2.832 -26.165 1.00 81.06 96 PRO A N 1
ATOM 766 C CA . PRO A 1 9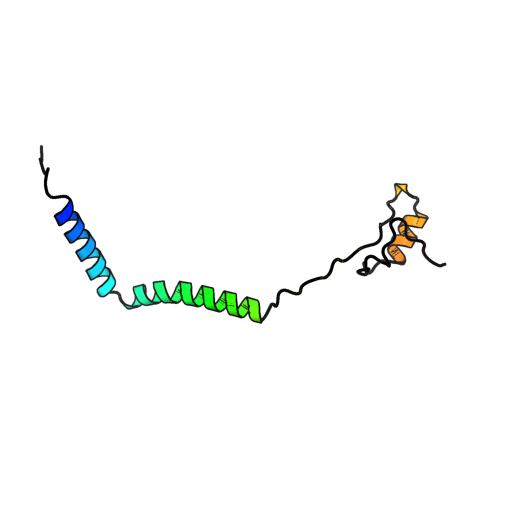6 ? 26.361 -3.172 -27.255 1.00 81.06 96 PRO A CA 1
ATOM 767 C C . PRO A 1 96 ? 26.982 -2.878 -28.626 1.00 81.06 96 PRO A C 1
ATOM 769 O O . PRO A 1 96 ? 27.427 -1.759 -28.892 1.00 81.06 96 PRO A O 1
ATOM 772 N N . THR A 1 97 ? 26.949 -3.873 -29.516 1.00 83.12 97 THR A N 1
ATOM 773 C CA . THR A 1 97 ? 27.328 -3.722 -30.927 1.00 83.12 97 THR A CA 1
ATOM 774 C C . THR A 1 97 ? 26.074 -3.490 -31.759 1.00 83.12 97 THR A C 1
ATOM 776 O O . THR A 1 97 ? 25.212 -4.360 -31.861 1.00 83.12 97 THR A O 1
ATOM 779 N N . TYR A 1 98 ? 25.953 -2.311 -32.359 1.00 77.38 98 TYR A N 1
ATOM 780 C CA . TYR A 1 98 ? 24.810 -1.984 -33.207 1.00 77.38 98 TYR A CA 1
ATOM 781 C C . TYR A 1 98 ? 25.093 -2.430 -34.648 1.00 77.38 98 TYR A C 1
ATOM 783 O O . TYR A 1 98 ? 26.088 -1.972 -35.221 1.00 77.38 98 TYR A O 1
ATOM 791 N N . PRO A 1 99 ? 24.257 -3.299 -35.248 1.00 71.69 99 PRO A N 1
ATOM 792 C CA . PRO A 1 99 ? 24.370 -3.601 -36.669 1.00 71.69 99 PRO A CA 1
ATOM 793 C C . PRO A 1 99 ? 24.084 -2.325 -37.474 1.00 71.69 99 PRO A C 1
ATOM 795 O O . PRO A 1 99 ? 23.152 -1.584 -37.152 1.00 71.69 99 PRO A O 1
ATOM 798 N N . GLY A 1 100 ? 24.944 -2.046 -38.455 1.00 61.81 100 GLY A N 1
ATOM 799 C CA . GLY A 1 100 ? 24.818 -0.915 -39.380 1.00 61.81 100 GLY A CA 1
ATOM 800 C C . GLY A 1 100 ? 23.938 -1.221 -40.580 1.00 61.81 100 GLY A C 1
ATOM 801 O O . GLY A 1 100 ? 23.780 -2.421 -40.902 1.00 61.81 100 GLY A O 1
#

Secondary structure (DSSP, 8-state):
-----S-HHHHHHHHHHHHHHHHHH-HHHHHHHHHHHHHHHHHHHHHHHHS--------B-PPPPPGGG-HHHHHHHHHHTTT---B-TTT--SS-----

Foldseek 3Di:
DDDDDDCVVVVVVVVVVVVVVVCVVCVPVVVCVVVVVVVVVVVVVVCCVVVPPPDDDDWAFEDADDVVNPPVSNVCSCVVCVPRDTDDPVPYDNRDDDDD

Sequence (100 aa):
MFRMTSDSGEQLRLVVWKNILLRRRRPVILSLEVLWPITIFGLLVALRLVLPANYQEACYYNARALPSAGGLSLIQGLICNIDNQCLNRTQYEDIPTYPG

Radius of gyration: 33.52 Å; Cα contacts (8 Å, |Δi|>4): 43; chains: 1; bounding box: 58×30×94 Å

Mean predicted aligned error: 12.68 Å